Protein AF-A0A447UK44-F1 (afdb_monomer)

Nearest PDB structures (foldseek):
  1lqa-assembly1_A  TM=9.927E-01  e=1.962E-21  Escherichia coli
  8jwl-assembly1_C  TM=8.353E-01  e=5.280E-07  Streptomyces xinghaiensis
  8jwl-assembly1_H  TM=8.351E-01  e=6.856E-07  Streptomyces xinghaiensis
  8xr2-assembly1_B  TM=8.077E-01  e=1.083E-06  Streptomyces xinghaiensis
  8jwl-assembly1_F  TM=7.955E-01  e=1.948E-06  Streptomyces xinghaiensis

InterPro domains:
  IPR023210 NADP-dependent oxidoreductase domain [PF00248] (12-139)
  IPR036812 NAD(P)-dependent oxidoreductase domain superfamily [G3DSA:3.20.20.100] (9-140)
  IPR036812 NAD(P)-dependent oxidoreductase domain superfamily [SSF51430] (12-139)
  IPR050523 Aldo/Keto Reductase Detoxification and Biosynthesis [PTHR43364] (12-137)

pLDDT: mean 86.86, std 18.74, range [29.67, 98.81]

Structure (mmCIF, N/CA/C/O backbone):
data_AF-A0A447UK44-F1
#
_entry.id   AF-A0A447UK44-F1
#
loop_
_atom_site.group_PDB
_atom_site.id
_atom_site.type_symbol
_atom_site.label_atom_id
_atom_site.label_alt_id
_atom_site.label_comp_id
_atom_site.label_asym_id
_atom_site.label_entity_id
_atom_site.label_seq_id
_atom_site.pdbx_PDB_ins_code
_atom_site.Cartn_x
_atom_site.Cartn_y
_atom_site.Cartn_z
_atom_site.occupancy
_atom_site.B_iso_or_equiv
_atom_site.auth_seq_id
_atom_site.auth_comp_id
_atom_site.auth_asym_id
_atom_site.auth_atom_id
_atom_site.pdbx_PDB_model_num
ATOM 1 N N . MET A 1 1 ? -17.922 10.906 30.770 1.00 36.62 1 MET A N 1
ATOM 2 C CA . MET A 1 1 ? -17.335 11.979 29.939 1.00 36.62 1 MET A CA 1
ATOM 3 C C . MET A 1 1 ? -17.480 11.559 28.488 1.00 36.62 1 MET A C 1
ATOM 5 O O . MET A 1 1 ? -16.768 10.669 28.046 1.00 36.62 1 MET A O 1
ATOM 9 N N . HIS A 1 2 ? -18.486 12.091 27.798 1.00 43.34 2 HIS A N 1
ATOM 10 C CA . HIS A 1 2 ? -18.729 11.788 26.390 1.00 43.34 2 HIS A CA 1
ATOM 11 C C . HIS A 1 2 ? -17.751 12.616 25.558 1.00 43.34 2 HIS A C 1
ATOM 13 O O . HIS A 1 2 ? -17.844 13.840 25.543 1.00 43.34 2 HIS A O 1
ATOM 19 N N . SER A 1 3 ? -16.786 11.954 24.919 1.00 43.97 3 SER A N 1
ATOM 20 C CA . SER A 1 3 ? -15.963 12.583 23.889 1.00 43.97 3 SER A CA 1
ATOM 21 C C . SER A 1 3 ? -16.861 12.845 22.685 1.00 43.97 3 SER A C 1
ATOM 23 O O . SER A 1 3 ? -17.215 11.936 21.932 1.00 43.97 3 SER A O 1
ATOM 25 N N . SER A 1 4 ? -17.316 14.088 22.572 1.00 46.84 4 SER A N 1
ATOM 26 C CA . SER A 1 4 ? -18.057 14.599 21.431 1.00 46.84 4 SER A CA 1
ATOM 27 C C . SER A 1 4 ? -17.124 14.599 20.226 1.00 46.84 4 SER A C 1
ATOM 29 O O . SER A 1 4 ? -16.373 15.549 20.013 1.00 46.84 4 SER A O 1
ATOM 31 N N . ILE A 1 5 ? -17.162 13.530 19.432 1.00 54.09 5 ILE A N 1
ATOM 32 C CA . ILE A 1 5 ? -16.662 13.573 18.059 1.00 54.09 5 ILE A CA 1
ATOM 33 C C . ILE A 1 5 ? -17.337 14.767 17.376 1.00 54.09 5 ILE A C 1
ATOM 35 O O . ILE A 1 5 ? -18.566 14.839 17.282 1.00 54.09 5 ILE A O 1
ATOM 39 N N . THR A 1 6 ? -16.527 15.740 16.970 1.00 49.66 6 THR A N 1
ATOM 40 C CA . THR A 1 6 ? -16.973 16.980 16.345 1.00 49.66 6 THR A CA 1
ATOM 41 C C . THR A 1 6 ? -17.734 16.688 15.038 1.00 49.66 6 THR A C 1
ATOM 43 O O . THR A 1 6 ? -17.409 15.726 14.337 1.00 49.66 6 THR A O 1
ATOM 46 N N . PRO A 1 7 ? -18.743 17.505 14.670 1.00 50.16 7 PRO A N 1
ATOM 47 C CA . PRO A 1 7 ? -19.724 17.188 13.618 1.00 50.16 7 PRO A CA 1
ATOM 48 C C . PRO A 1 7 ? -19.177 16.903 12.205 1.00 50.16 7 PRO A C 1
ATOM 50 O O . PRO A 1 7 ? -19.899 16.339 11.387 1.00 50.16 7 PRO A O 1
ATOM 53 N N . TRP A 1 8 ? -17.917 17.235 11.912 1.00 46.22 8 TRP A N 1
ATOM 54 C CA . TRP A 1 8 ? -17.287 17.064 10.594 1.00 46.22 8 TRP A CA 1
ATOM 55 C C . TRP A 1 8 ? -17.023 15.601 10.197 1.00 46.22 8 TRP A C 1
ATOM 57 O O . TRP A 1 8 ? -17.005 15.284 9.010 1.00 46.22 8 TRP A O 1
ATOM 67 N N . ILE A 1 9 ? -16.884 14.684 11.165 1.00 51.41 9 ILE A N 1
ATOM 68 C CA . ILE A 1 9 ? -16.592 13.258 10.894 1.00 51.41 9 ILE A CA 1
ATOM 69 C C . ILE A 1 9 ? -17.809 12.517 10.304 1.00 51.41 9 ILE A C 1
ATOM 71 O O . ILE A 1 9 ? -17.684 11.413 9.785 1.00 51.41 9 ILE A O 1
ATOM 75 N N . ARG A 1 10 ? -19.006 13.119 10.301 1.00 52.53 10 ARG A N 1
ATOM 76 C CA . ARG A 1 10 ? -20.211 12.437 9.799 1.00 52.53 10 ARG A CA 1
ATOM 77 C C . ARG A 1 10 ? -20.288 12.304 8.271 1.00 52.53 10 ARG A C 1
ATOM 79 O O . ARG A 1 10 ? -21.143 11.557 7.810 1.00 52.53 10 ARG A O 1
ATOM 86 N N . ALA A 1 11 ? -19.423 12.976 7.502 1.00 64.56 11 ALA A N 1
ATOM 87 C CA . ALA A 1 11 ? -19.444 12.932 6.031 1.00 64.56 11 ALA A CA 1
ATOM 88 C C . ALA A 1 11 ? -18.226 12.245 5.381 1.00 64.56 11 ALA A C 1
ATOM 90 O O . ALA A 1 11 ? -18.292 11.896 4.206 1.00 64.56 11 ALA A O 1
ATOM 91 N N . PHE A 1 12 ? -17.134 12.021 6.121 1.00 79.19 12 PHE A N 1
ATOM 92 C CA . PHE A 1 12 ? -15.915 11.398 5.596 1.00 79.19 12 PHE A CA 1
ATOM 93 C C . PHE A 1 12 ? -15.551 10.174 6.432 1.00 79.19 12 PHE A C 1
ATOM 95 O O . PHE A 1 12 ? -15.163 10.300 7.591 1.00 79.19 12 PHE A O 1
ATOM 102 N N . ASN A 1 13 ? -15.678 8.989 5.839 1.00 91.69 13 ASN A N 1
ATOM 103 C CA . ASN A 1 13 ? -15.310 7.720 6.465 1.00 91.69 13 ASN A CA 1
ATOM 104 C C . ASN A 1 13 ? -14.118 7.028 5.784 1.00 91.69 13 ASN A C 1
ATOM 106 O O . ASN A 1 13 ? -13.657 6.016 6.300 1.00 91.69 13 ASN A O 1
ATOM 110 N N . LEU A 1 14 ? -13.613 7.554 4.664 1.00 95.06 14 LEU A N 1
ATOM 111 C CA . LEU A 1 14 ? -12.448 7.025 3.956 1.00 95.06 14 LEU A CA 1
ATOM 112 C C . LEU A 1 14 ? -11.155 7.645 4.495 1.00 95.06 14 LEU A C 1
ATOM 114 O O . LEU A 1 14 ? -10.987 8.864 4.461 1.00 95.06 14 LEU A O 1
ATOM 118 N N . ILE A 1 15 ? -10.224 6.797 4.931 1.00 96.38 15 ILE A N 1
ATOM 119 C CA . ILE A 1 15 ? -8.850 7.173 5.275 1.00 96.38 15 ILE A CA 1
ATOM 120 C C . ILE A 1 15 ? -7.914 6.440 4.315 1.00 96.38 15 ILE A C 1
ATOM 122 O O . ILE A 1 15 ? -7.905 5.211 4.267 1.00 96.38 15 ILE A O 1
ATOM 126 N N . ASP A 1 16 ? -7.126 7.205 3.564 1.00 98.25 16 ASP A N 1
ATOM 127 C CA . ASP A 1 16 ? -6.159 6.696 2.594 1.00 98.25 16 ASP A CA 1
ATOM 128 C C . ASP A 1 16 ? -4.727 6.827 3.132 1.00 98.25 16 ASP A C 1
ATOM 130 O O . ASP A 1 16 ? -4.273 7.909 3.509 1.00 98.25 16 ASP A O 1
ATOM 134 N N . VAL A 1 17 ? -4.012 5.706 3.169 1.00 98.62 17 VAL A N 1
ATOM 135 C CA . VAL A 1 17 ? -2.603 5.599 3.571 1.00 98.62 17 VAL A CA 1
ATOM 136 C C . VAL A 1 17 ? -1.838 4.753 2.549 1.00 98.62 17 VAL A C 1
ATOM 138 O O . VAL A 1 17 ? -2.393 4.326 1.538 1.00 98.62 17 VAL A O 1
ATOM 141 N N . ALA A 1 18 ? -0.542 4.542 2.758 1.00 98.56 18 ALA A N 1
ATOM 142 C CA . ALA A 1 18 ? 0.272 3.609 1.984 1.00 98.56 18 ALA A CA 1
ATOM 143 C C . ALA A 1 18 ? 1.464 3.164 2.832 1.00 98.56 18 ALA A C 1
ATOM 145 O O . ALA A 1 18 ? 1.947 3.945 3.656 1.00 98.56 18 ALA A O 1
ATOM 146 N N . GLU A 1 19 ? 2.002 1.971 2.573 1.00 98.31 19 GLU A N 1
ATOM 147 C CA . GLU A 1 19 ? 3.183 1.486 3.297 1.00 98.3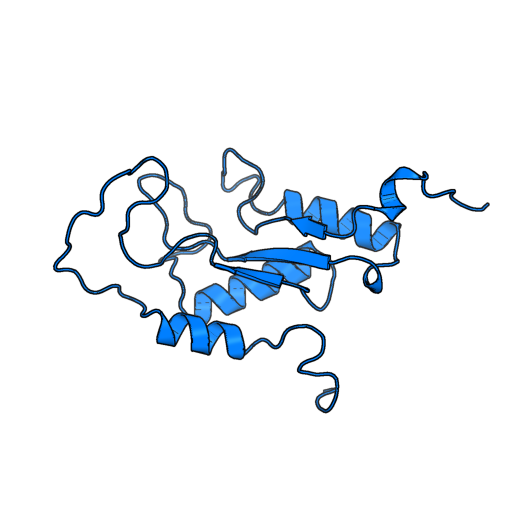1 19 GLU A CA 1
ATOM 148 C C . GLU A 1 19 ? 4.389 2.431 3.158 1.00 98.31 19 GLU A C 1
ATOM 150 O O . GLU A 1 19 ? 5.188 2.560 4.079 1.00 98.31 19 GLU A O 1
ATOM 155 N N . MET A 1 20 ? 4.512 3.136 2.027 1.00 97.38 20 MET A N 1
ATOM 156 C CA . MET A 1 20 ? 5.653 4.015 1.760 1.00 97.38 20 MET A CA 1
ATOM 157 C C . MET A 1 20 ? 5.564 5.379 2.455 1.00 97.38 20 MET A C 1
ATOM 159 O O . MET A 1 20 ? 6.551 6.108 2.480 1.00 97.38 20 MET A O 1
ATOM 163 N N . TYR A 1 21 ? 4.386 5.766 2.952 1.00 98.00 21 TYR A N 1
ATOM 164 C CA . TYR A 1 21 ? 4.175 7.102 3.508 1.00 98.00 21 TYR A CA 1
ATOM 165 C C . TYR A 1 21 ? 4.895 7.268 4.857 1.00 98.00 21 TYR A C 1
ATOM 167 O O . TYR A 1 21 ? 4.969 6.307 5.633 1.00 98.00 21 TYR A O 1
ATOM 175 N N . PRO A 1 22 ? 5.413 8.477 5.164 1.00 97.50 22 PRO A N 1
ATOM 176 C CA . PRO A 1 22 ? 5.135 9.776 4.538 1.00 97.50 22 PRO A CA 1
ATOM 177 C C . PRO A 1 22 ? 6.041 10.119 3.341 1.00 97.50 22 PRO A C 1
ATOM 179 O O . PRO A 1 22 ? 6.975 9.394 3.014 1.00 97.50 22 PRO A O 1
ATOM 182 N N . VAL A 1 23 ? 5.757 11.256 2.695 1.00 93.94 23 VAL A N 1
ATOM 183 C CA . VAL A 1 23 ? 6.554 11.810 1.588 1.00 93.94 23 VAL A CA 1
ATOM 184 C C . VAL A 1 23 ? 7.314 13.080 2.019 1.00 93.94 23 VAL A C 1
ATOM 186 O O . VAL A 1 23 ? 6.775 13.850 2.817 1.00 93.94 23 VAL A O 1
ATOM 189 N N . PRO A 1 24 ? 8.529 13.348 1.496 1.00 93.12 24 PRO A N 1
ATOM 190 C CA . PRO A 1 24 ? 9.323 12.491 0.607 1.00 93.12 24 PRO A CA 1
ATOM 191 C C . PRO A 1 24 ? 9.740 11.168 1.280 1.00 93.12 24 PRO A C 1
ATOM 193 O O . PRO A 1 24 ? 10.126 11.195 2.455 1.00 93.12 24 PRO A O 1
ATOM 196 N N . PRO A 1 25 ? 9.646 10.027 0.570 1.00 92.31 25 PRO A N 1
ATOM 197 C CA . PRO A 1 25 ? 9.899 8.716 1.156 1.00 92.31 25 PRO A CA 1
ATOM 198 C C . PRO A 1 25 ? 11.387 8.538 1.468 1.00 92.31 25 PRO A C 1
ATOM 200 O O . PRO A 1 25 ? 12.249 8.885 0.662 1.00 92.31 25 PRO A O 1
ATOM 203 N N . ARG A 1 26 ? 11.684 7.981 2.643 1.00 93.69 26 ARG A N 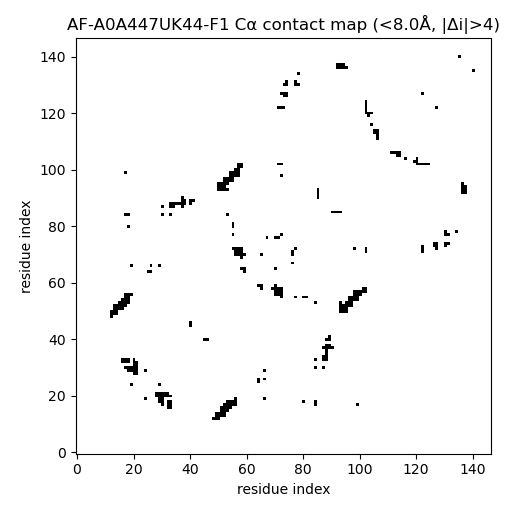1
ATOM 204 C CA . ARG A 1 26 ? 13.032 7.570 3.060 1.00 93.69 26 ARG A CA 1
ATOM 205 C C . ARG A 1 26 ? 12.953 6.426 4.077 1.00 93.69 26 ARG A C 1
ATOM 207 O O . ARG A 1 26 ? 11.941 6.353 4.787 1.00 93.69 26 ARG A O 1
ATOM 214 N N . PRO A 1 27 ? 13.979 5.559 4.172 1.00 94.62 27 PRO A N 1
ATOM 215 C CA . PRO A 1 27 ? 13.951 4.388 5.051 1.00 94.62 27 PRO A CA 1
ATOM 216 C C . PRO A 1 27 ? 13.624 4.714 6.513 1.00 94.62 27 PRO A C 1
ATOM 218 O O . PRO A 1 27 ? 12.878 3.984 7.153 1.00 94.62 27 PRO A O 1
ATOM 221 N N . GLU A 1 28 ? 14.106 5.845 7.030 1.00 96.62 28 GLU A N 1
ATOM 222 C CA . GLU A 1 28 ? 13.966 6.224 8.443 1.00 96.62 28 GLU A CA 1
ATOM 223 C C . GLU A 1 28 ? 12.526 6.573 8.833 1.00 96.62 28 GLU A C 1
ATOM 225 O O . GLU A 1 28 ? 12.180 6.542 10.013 1.00 96.62 28 GLU A O 1
ATOM 230 N N . THR A 1 29 ? 11.691 6.953 7.862 1.00 97.12 29 THR A N 1
ATOM 231 C CA . THR A 1 29 ? 10.306 7.376 8.116 1.00 97.12 29 THR A CA 1
ATOM 232 C C . THR A 1 29 ? 9.259 6.473 7.483 1.00 97.12 29 THR A C 1
ATOM 234 O O . THR A 1 29 ? 8.070 6.697 7.706 1.00 97.12 29 THR A O 1
ATOM 237 N N . GLN A 1 30 ? 9.665 5.476 6.698 1.00 97.69 30 GLN A N 1
ATOM 238 C CA . GLN A 1 30 ? 8.752 4.565 6.015 1.00 97.69 30 GLN A CA 1
ATOM 239 C C . GLN A 1 30 ? 7.750 3.939 7.000 1.00 97.69 30 GLN A C 1
ATOM 241 O O . GLN A 1 30 ? 8.107 3.463 8.076 1.00 97.69 30 GLN A O 1
ATOM 246 N N . GLY A 1 31 ? 6.464 3.981 6.645 1.00 98.38 31 GLY A N 1
ATOM 247 C CA . GLY A 1 31 ? 5.381 3.404 7.438 1.00 98.38 31 GLY A CA 1
ATOM 248 C C . GLY A 1 31 ? 4.919 4.252 8.628 1.00 98.38 31 GLY A C 1
ATOM 249 O O . GLY A 1 31 ? 3.939 3.882 9.277 1.00 98.38 31 GLY A O 1
ATOM 250 N N . LEU A 1 32 ? 5.545 5.400 8.930 1.00 98.69 32 LEU A N 1
ATOM 251 C CA . LEU A 1 32 ? 5.113 6.238 10.060 1.00 98.69 32 LEU A CA 1
ATOM 252 C C . LEU A 1 32 ? 3.672 6.730 9.910 1.00 98.69 32 LEU A C 1
ATOM 254 O O . LEU A 1 32 ? 2.965 6.829 10.910 1.00 98.69 32 LEU A O 1
ATOM 258 N N . THR A 1 33 ? 3.203 6.978 8.684 1.00 98.81 33 THR A N 1
ATOM 259 C CA . THR A 1 33 ? 1.804 7.359 8.452 1.00 98.81 33 THR A CA 1
ATOM 260 C C . THR A 1 33 ? 0.839 6.266 8.909 1.00 98.81 33 THR A C 1
ATOM 262 O O . THR A 1 33 ? -0.096 6.562 9.650 1.00 98.81 33 THR A O 1
ATOM 265 N N . GLU A 1 34 ? 1.082 5.005 8.543 1.00 98.81 34 GLU A N 1
ATOM 266 C CA . GLU A 1 34 ? 0.260 3.875 8.999 1.00 98.81 34 GLU A CA 1
ATOM 267 C C . GLU A 1 34 ? 0.337 3.693 10.515 1.00 98.81 34 GLU A C 1
ATOM 269 O O . GLU A 1 34 ? -0.691 3.486 11.151 1.00 98.81 34 GLU A O 1
ATOM 274 N N . THR A 1 35 ? 1.522 3.856 11.110 1.00 98.81 35 THR A N 1
ATOM 275 C CA . THR A 1 35 ? 1.704 3.798 12.568 1.00 98.81 35 THR A CA 1
ATOM 276 C C . THR A 1 35 ? 0.904 4.888 13.289 1.00 98.81 35 THR A C 1
ATOM 278 O O . THR A 1 35 ? 0.287 4.635 14.323 1.00 98.81 35 THR A O 1
ATOM 281 N N . TYR A 1 36 ? 0.884 6.118 12.768 1.00 98.75 36 TYR A N 1
ATOM 282 C CA . TYR A 1 36 ? 0.114 7.212 13.367 1.00 98.75 36 TYR A CA 1
ATOM 283 C C . TYR A 1 36 ? -1.392 6.974 13.259 1.00 98.75 36 TYR A C 1
ATOM 285 O O . TYR A 1 36 ? -2.106 7.175 14.244 1.00 98.75 36 TYR A O 1
ATOM 293 N N . VAL A 1 37 ? -1.867 6.489 12.108 1.00 98.31 37 VAL A N 1
ATOM 294 C CA . VAL A 1 37 ? -3.276 6.111 11.934 1.00 98.31 37 VAL A CA 1
ATOM 295 C C . VAL A 1 37 ? -3.646 4.926 12.830 1.00 98.31 37 VAL A C 1
ATOM 297 O O . VAL A 1 37 ? -4.685 4.980 13.483 1.00 98.31 37 VAL A O 1
ATOM 300 N N . GLY A 1 38 ? -2.798 3.902 12.946 1.00 98.25 38 GLY A N 1
ATOM 301 C CA . GLY A 1 38 ? -3.037 2.752 13.823 1.00 98.25 38 GLY A CA 1
ATOM 302 C C . GLY A 1 38 ? -3.161 3.142 15.293 1.00 98.25 38 GLY A C 1
ATOM 303 O O . GLY A 1 38 ? -4.147 2.806 15.948 1.00 98.25 38 GLY A O 1
ATOM 304 N N . ASN A 1 39 ? -2.239 3.978 15.780 1.00 98.44 39 ASN A N 1
ATOM 305 C CA . ASN A 1 39 ? -2.307 4.523 17.137 1.00 98.44 39 ASN A CA 1
ATOM 306 C C . ASN A 1 39 ? -3.594 5.332 17.383 1.00 98.44 39 ASN A C 1
ATOM 308 O O . ASN A 1 39 ? -4.127 5.331 18.494 1.00 98.44 39 ASN A O 1
ATOM 312 N N . TRP A 1 40 ? -4.084 6.053 16.372 1.00 97.38 40 TRP A N 1
ATOM 313 C CA . TRP A 1 40 ? -5.341 6.796 16.449 1.00 97.38 40 TRP A CA 1
ATOM 314 C C . TRP A 1 40 ? -6.556 5.855 16.479 1.00 97.38 40 TRP A C 1
ATOM 316 O O . TRP A 1 40 ? -7.419 6.013 17.346 1.00 97.38 40 TRP A O 1
ATOM 326 N N . LEU A 1 41 ? -6.581 4.825 15.623 1.00 95.50 41 LEU A N 1
ATOM 327 C CA . LEU A 1 41 ? -7.623 3.790 15.603 1.00 95.50 41 LEU A CA 1
ATOM 328 C C . LEU A 1 41 ? -7.728 3.082 16.959 1.00 95.50 41 LEU A C 1
ATOM 330 O O . LEU A 1 41 ? -8.820 2.983 17.521 1.00 95.50 41 LEU A 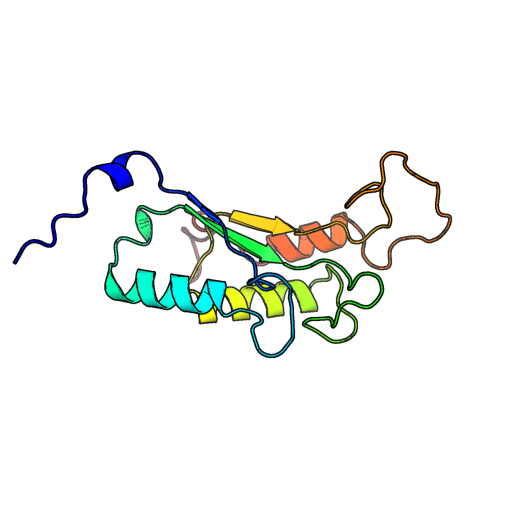O 1
ATOM 334 N N . ALA A 1 42 ? -6.593 2.662 17.524 1.00 95.50 42 ALA A N 1
ATOM 335 C CA . ALA A 1 42 ? -6.536 1.989 18.819 1.00 95.50 42 ALA A CA 1
ATOM 336 C C . ALA A 1 42 ? -7.058 2.870 19.970 1.00 95.50 42 ALA A C 1
ATOM 338 O O . ALA A 1 42 ? -7.671 2.368 20.910 1.00 95.50 42 ALA A O 1
ATOM 339 N N . LYS A 1 43 ? -6.847 4.191 19.895 1.00 96.12 43 LYS A N 1
ATOM 340 C CA . LYS A 1 43 ? -7.295 5.147 20.920 1.00 96.12 43 LYS A CA 1
ATOM 341 C C . LYS A 1 43 ? -8.760 5.556 20.793 1.00 96.12 43 LYS A C 1
ATOM 343 O O . LYS A 1 43 ? -9.327 6.009 21.784 1.00 96.12 43 LYS A O 1
ATOM 348 N N . HIS A 1 44 ? -9.348 5.527 19.598 1.00 91.00 44 HIS A N 1
ATOM 349 C CA . HIS A 1 44 ? -10.683 6.099 19.353 1.00 91.00 44 HIS A CA 1
ATOM 350 C C . HIS A 1 44 ? -11.754 5.053 19.023 1.00 91.00 44 HIS A C 1
ATOM 352 O O . HIS A 1 44 ? -12.946 5.348 19.132 1.00 91.00 44 HIS A O 1
ATOM 358 N N . GLY A 1 45 ? -11.355 3.824 18.686 1.00 87.00 45 GLY A N 1
ATOM 359 C CA . GLY A 1 45 ? -12.276 2.748 18.337 1.00 87.00 45 GLY A CA 1
ATOM 360 C C . GLY A 1 45 ? -13.094 3.069 17.083 1.00 87.00 45 GLY A C 1
ATOM 361 O O . GLY A 1 45 ? -12.678 3.849 16.231 1.00 87.00 45 GLY A O 1
ATOM 362 N N . SER A 1 46 ? -14.276 2.457 16.958 1.00 86.94 46 SER A N 1
ATOM 363 C CA . SER A 1 46 ? -15.158 2.601 15.786 1.00 86.94 46 SER A CA 1
ATOM 364 C C . SER A 1 46 ? -14.488 2.264 14.440 1.00 86.94 46 SER A C 1
ATOM 366 O O . SER A 1 46 ? -14.886 2.799 13.402 1.00 86.94 46 SER A O 1
ATOM 368 N N . ARG A 1 47 ? -13.479 1.375 14.440 1.00 92.50 47 ARG A N 1
ATOM 369 C CA . ARG A 1 47 ? -12.774 0.898 13.235 1.00 92.50 47 ARG A CA 1
ATOM 370 C C . ARG A 1 47 ? -13.754 0.417 12.165 1.00 92.50 47 ARG A C 1
ATOM 372 O O . ARG A 1 47 ? -13.522 0.630 10.981 1.00 92.50 47 ARG A O 1
ATOM 379 N N . GLU A 1 48 ? -14.862 -0.187 12.583 1.00 92.25 48 GLU A N 1
ATOM 380 C CA . GLU A 1 48 ? -15.920 -0.716 11.730 1.00 92.25 48 GLU A CA 1
ATOM 381 C C . GLU A 1 48 ? -16.725 0.346 10.970 1.00 92.25 48 GLU A C 1
ATOM 383 O O . GLU A 1 48 ? -17.380 -0.011 9.992 1.00 92.25 48 GLU A O 1
ATOM 388 N N . LYS A 1 49 ? -16.684 1.614 11.406 1.00 91.44 49 LYS A N 1
ATOM 389 C CA . LYS A 1 49 ? -17.369 2.752 10.763 1.00 91.44 49 LYS A CA 1
ATOM 390 C C . LYS A 1 49 ? -16.505 3.450 9.713 1.00 91.44 49 LYS A C 1
ATOM 392 O O . LYS A 1 49 ? -16.980 4.375 9.059 1.00 91.44 49 LYS A O 1
ATOM 397 N N . LEU A 1 50 ? -15.246 3.037 9.589 1.00 93.06 50 LEU A N 1
ATOM 398 C CA . LEU A 1 50 ? -14.255 3.625 8.701 1.00 93.06 50 LEU A CA 1
ATOM 399 C C . LEU A 1 50 ? -13.941 2.667 7.556 1.00 93.06 50 LEU A C 1
ATOM 401 O O . LEU A 1 50 ? -13.916 1.452 7.738 1.00 93.06 50 LEU A O 1
ATOM 405 N N . VAL A 1 51 ? -13.650 3.245 6.398 1.00 94.88 51 VAL A N 1
ATOM 406 C CA . VAL A 1 51 ? -13.060 2.581 5.241 1.00 94.88 51 VAL A CA 1
ATOM 407 C C . VAL A 1 51 ? -11.573 2.917 5.259 1.00 94.88 51 VAL A C 1
ATOM 409 O O . VAL A 1 51 ? -11.190 4.059 5.007 1.00 94.88 51 VAL A O 1
ATOM 412 N N . ILE A 1 52 ? -10.730 1.942 5.591 1.00 96.50 52 ILE A N 1
ATOM 413 C CA . ILE A 1 52 ? -9.275 2.113 5.593 1.00 96.50 52 ILE A CA 1
ATOM 414 C C . ILE A 1 52 ? -8.713 1.543 4.296 1.00 96.50 52 ILE A C 1
ATOM 416 O O . ILE A 1 52 ? -8.826 0.341 4.031 1.00 96.50 52 ILE A O 1
ATOM 420 N N . ALA A 1 53 ? -8.098 2.418 3.505 1.00 97.88 53 ALA A N 1
ATOM 421 C CA . ALA A 1 53 ? -7.416 2.071 2.273 1.00 97.88 53 ALA A CA 1
ATOM 422 C C . ALA A 1 53 ? -5.898 2.167 2.463 1.00 97.88 53 ALA A C 1
ATOM 424 O O . ALA A 1 53 ? -5.394 3.212 2.869 1.00 97.88 53 ALA A O 1
ATOM 425 N N . SER A 1 54 ? -5.164 1.101 2.139 1.00 98.44 54 SER A N 1
ATOM 426 C CA . SER A 1 54 ? -3.699 1.148 2.029 1.00 98.44 54 SER A CA 1
ATOM 427 C C . SER A 1 54 ? -3.235 0.630 0.669 1.00 98.44 54 SER A C 1
ATOM 429 O O . SER A 1 54 ? -4.044 0.218 -0.169 1.00 98.44 54 SER A O 1
ATOM 431 N N . LYS A 1 55 ? -1.930 0.704 0.415 1.00 98.56 55 LYS A N 1
ATOM 432 C CA . LYS A 1 55 ? -1.333 0.401 -0.883 1.00 98.56 55 LYS A CA 1
ATOM 433 C C . LYS A 1 55 ? -0.046 -0.389 -0.724 1.00 98.56 55 LYS A C 1
ATOM 435 O O . LYS A 1 55 ? 0.771 -0.044 0.129 1.00 98.56 55 LYS A O 1
ATOM 440 N N . VAL A 1 56 ? 0.145 -1.376 -1.597 1.00 98.19 56 VAL A N 1
ATOM 441 C CA . VAL A 1 56 ? 1.440 -2.019 -1.842 1.00 98.19 56 VAL A CA 1
ATOM 442 C C . VAL A 1 56 ? 2.194 -1.255 -2.924 1.00 98.19 56 VAL A C 1
ATOM 444 O O . VAL A 1 56 ? 1.653 -0.941 -3.986 1.00 98.19 56 VAL A O 1
ATOM 447 N N . SER A 1 57 ? 3.453 -0.951 -2.657 1.00 97.50 57 SER A N 1
ATOM 448 C CA . SER A 1 57 ? 4.357 -0.267 -3.572 1.00 97.50 57 SER A CA 1
ATOM 449 C C . SER A 1 57 ? 4.742 -1.196 -4.721 1.00 97.50 57 SER A C 1
ATOM 451 O O . SER A 1 57 ? 5.125 -2.345 -4.496 1.00 97.50 57 SER A O 1
ATOM 453 N N . GLY A 1 58 ? 4.670 -0.693 -5.955 1.00 96.31 58 GLY A N 1
ATOM 454 C CA . GLY A 1 58 ? 5.226 -1.391 -7.118 1.00 96.31 58 GLY A CA 1
ATOM 455 C C . GLY A 1 58 ? 6.762 -1.386 -7.106 1.00 96.31 58 GLY A C 1
ATOM 456 O O . GLY A 1 58 ? 7.365 -0.955 -6.123 1.00 96.31 58 GLY A O 1
ATOM 457 N N . PRO A 1 59 ? 7.433 -1.816 -8.186 1.00 95.19 59 PRO A N 1
ATOM 458 C CA . PRO A 1 59 ? 8.895 -1.833 -8.247 1.00 95.19 59 PRO A CA 1
ATOM 459 C C . PRO A 1 59 ? 9.524 -0.477 -7.932 1.00 95.19 59 PRO A C 1
ATOM 461 O O . PRO A 1 59 ? 8.961 0.557 -8.307 1.00 95.19 59 PRO A O 1
ATOM 464 N N . SER A 1 60 ? 10.689 -0.484 -7.276 1.00 90.50 60 SER A N 1
ATOM 465 C CA . SER A 1 60 ? 11.465 0.735 -7.022 1.00 90.50 60 SER A CA 1
ATOM 466 C C . SER A 1 60 ? 11.726 1.486 -8.323 1.00 90.50 60 SER A C 1
ATOM 468 O O . SER A 1 60 ? 12.023 0.888 -9.360 1.00 90.50 60 SER A O 1
ATOM 470 N N . ARG A 1 61 ? 11.596 2.811 -8.276 1.00 78.75 61 ARG A N 1
ATOM 471 C CA . ARG A 1 61 ? 11.704 3.671 -9.452 1.00 78.75 61 ARG A CA 1
ATOM 472 C C . ARG A 1 61 ? 12.960 4.519 -9.344 1.00 78.75 61 ARG A C 1
ATOM 474 O O . ARG A 1 61 ? 13.199 5.139 -8.317 1.00 78.75 61 ARG A O 1
ATOM 481 N N . ASN A 1 62 ? 13.720 4.603 -10.433 1.00 75.88 62 ASN A N 1
ATOM 482 C CA . ASN A 1 62 ? 14.926 5.428 -10.526 1.00 75.88 62 ASN A CA 1
ATOM 483 C C . ASN A 1 62 ? 15.889 5.189 -9.341 1.00 75.88 62 ASN A C 1
ATOM 485 O O . ASN A 1 62 ? 16.410 4.088 -9.198 1.00 75.88 62 ASN A O 1
ATOM 489 N N . ASN A 1 63 ? 16.094 6.214 -8.507 1.00 70.94 63 ASN A N 1
ATOM 490 C CA . ASN A 1 63 ? 17.022 6.221 -7.377 1.00 70.94 63 ASN A CA 1
ATOM 491 C C . ASN A 1 63 ? 16.305 6.053 -6.023 1.00 70.94 63 ASN A C 1
ATOM 493 O O . ASN A 1 63 ? 16.914 6.303 -4.985 1.00 70.94 63 ASN A O 1
ATOM 497 N N . ASP A 1 64 ? 15.020 5.689 -6.018 1.00 77.69 64 ASP A N 1
ATOM 498 C CA . ASP A 1 64 ? 14.264 5.505 -4.781 1.00 77.69 64 ASP A CA 1
ATOM 499 C C . ASP A 1 64 ? 14.790 4.282 -4.019 1.00 77.69 64 ASP A C 1
ATOM 501 O O . ASP A 1 64 ? 14.872 3.174 -4.563 1.00 77.69 64 ASP A O 1
ATOM 505 N N . SER A 1 65 ? 15.087 4.460 -2.730 1.00 83.56 65 SER A N 1
ATOM 506 C CA . SER A 1 65 ? 15.333 3.337 -1.826 1.00 83.56 65 SER A CA 1
ATOM 507 C C . SER A 1 65 ? 14.063 2.487 -1.738 1.00 83.56 65 SER A C 1
ATOM 509 O O . SER A 1 65 ? 13.025 2.960 -1.275 1.00 83.56 65 SER A O 1
ATOM 511 N N . GLY A 1 66 ? 14.126 1.237 -2.207 1.00 89.50 66 GLY A N 1
ATOM 512 C CA . GLY A 1 66 ? 13.021 0.286 -2.054 1.00 89.50 66 GLY A CA 1
ATOM 513 C C . GLY A 1 66 ? 12.714 -0.007 -0.585 1.00 89.50 66 GLY A C 1
ATOM 514 O O . GLY A 1 66 ? 13.579 0.147 0.275 1.00 89.50 66 GLY A O 1
ATOM 515 N N . ILE A 1 67 ? 11.489 -0.459 -0.302 1.00 96.12 67 ILE A N 1
ATOM 516 C CA . ILE A 1 67 ? 11.093 -0.927 1.039 1.00 96.12 67 ILE A CA 1
ATOM 517 C C . ILE A 1 67 ? 11.616 -2.348 1.256 1.00 96.12 67 ILE A C 1
ATOM 519 O O . ILE A 1 67 ? 12.071 -2.698 2.342 1.00 96.12 67 ILE A O 1
ATOM 523 N N . ARG A 1 68 ? 11.579 -3.159 0.195 1.00 95.81 68 ARG A N 1
ATOM 524 C CA . A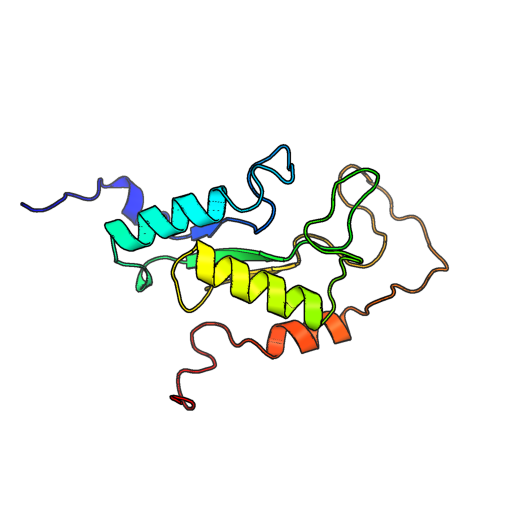RG A 1 68 ? 12.043 -4.549 0.178 1.00 95.81 68 ARG A CA 1
ATOM 525 C C . ARG A 1 68 ? 13.120 -4.764 -0.888 1.00 95.81 68 ARG A C 1
ATOM 527 O O . ARG A 1 68 ? 13.114 -4.082 -1.918 1.00 95.81 68 ARG A O 1
ATOM 534 N N . PRO A 1 69 ? 14.032 -5.733 -0.693 1.00 93.25 69 PRO A N 1
ATOM 535 C CA . PRO A 1 69 ? 14.972 -6.135 -1.734 1.00 93.25 69 PRO A CA 1
ATOM 536 C C . PRO A 1 69 ? 14.224 -6.754 -2.923 1.00 93.25 69 PRO A C 1
ATOM 538 O O . PRO A 1 69 ? 13.340 -7.587 -2.730 1.00 93.25 69 PRO A O 1
ATOM 541 N N . ASN A 1 70 ? 14.608 -6.381 -4.149 1.00 92.12 70 ASN A N 1
ATOM 542 C CA . ASN A 1 70 ? 13.969 -6.840 -5.393 1.00 92.12 70 ASN A CA 1
ATOM 543 C C . ASN A 1 70 ? 12.439 -6.646 -5.389 1.00 92.12 70 ASN A C 1
ATOM 545 O O . ASN A 1 70 ? 11.688 -7.544 -5.767 1.00 92.12 70 ASN A O 1
ATOM 549 N N . GLN A 1 71 ? 11.983 -5.482 -4.917 1.00 94.75 71 GLN A N 1
ATOM 550 C CA . GLN A 1 71 ? 10.566 -5.154 -4.792 1.00 94.75 71 GLN A CA 1
ATOM 551 C C . GLN A 1 71 ? 9.820 -5.330 -6.124 1.00 94.75 71 GLN A C 1
ATOM 553 O O . GLN A 1 71 ? 10.170 -4.724 -7.138 1.00 94.75 71 GLN A O 1
ATOM 558 N N . ALA A 1 72 ? 8.766 -6.141 -6.097 1.00 96.94 72 ALA A N 1
ATOM 559 C CA . ALA A 1 72 ? 7.876 -6.423 -7.217 1.00 96.94 72 ALA A CA 1
ATOM 560 C C . ALA A 1 72 ? 6.450 -6.667 -6.701 1.00 96.94 72 ALA A C 1
ATOM 562 O O . ALA A 1 72 ? 6.244 -6.865 -5.507 1.00 96.94 72 ALA A O 1
ATOM 563 N N . LEU A 1 73 ? 5.460 -6.689 -7.590 1.00 97.75 73 LEU A N 1
ATOM 564 C CA . LEU A 1 73 ? 4.066 -7.021 -7.271 1.00 97.75 73 LEU A CA 1
ATOM 565 C C . LEU A 1 73 ? 3.803 -8.536 -7.302 1.00 97.75 73 LEU A C 1
ATOM 567 O O . LEU A 1 73 ? 2.772 -8.985 -7.806 1.00 97.75 73 LEU A O 1
ATOM 571 N N . ASP A 1 74 ? 4.755 -9.317 -6.790 1.00 97.44 74 ASP A N 1
ATOM 572 C CA . ASP A 1 74 ? 4.625 -10.763 -6.622 1.00 97.44 74 ASP A CA 1
ATOM 573 C C . ASP A 1 74 ? 3.951 -11.126 -5.289 1.00 97.44 74 ASP A C 1
ATOM 575 O O . ASP A 1 74 ? 3.779 -10.305 -4.382 1.00 97.44 74 ASP A O 1
ATOM 579 N N . ARG A 1 75 ? 3.604 -12.407 -5.147 1.00 97.06 75 ARG A N 1
ATOM 580 C CA . ARG A 1 75 ? 2.971 -12.953 -3.941 1.00 97.06 75 ARG A CA 1
ATOM 581 C C . ARG A 1 75 ? 3.762 -12.681 -2.662 1.00 97.06 75 ARG A C 1
ATOM 583 O O . ARG A 1 75 ? 3.168 -12.389 -1.626 1.00 97.06 75 ARG A O 1
ATOM 590 N N . LYS A 1 76 ? 5.091 -12.806 -2.706 1.00 97.00 76 LYS A N 1
ATOM 591 C CA . LYS A 1 76 ? 5.945 -12.667 -1.519 1.00 97.00 76 LYS A CA 1
ATOM 592 C C . LYS A 1 76 ? 5.891 -11.232 -0.999 1.00 97.00 76 LYS A C 1
ATOM 594 O O . LYS A 1 76 ? 5.605 -11.028 0.178 1.00 97.00 76 LYS A O 1
ATOM 599 N N . ASN A 1 77 ? 6.140 -10.271 -1.881 1.00 97.88 77 ASN A N 1
ATOM 600 C CA . ASN A 1 77 ? 6.167 -8.851 -1.566 1.00 97.88 77 ASN A CA 1
ATOM 601 C C . ASN A 1 77 ? 4.791 -8.339 -1.135 1.00 97.88 77 ASN A C 1
ATOM 603 O O . ASN A 1 77 ? 4.713 -7.601 -0.158 1.00 97.88 77 ASN A O 1
ATOM 607 N N . ILE A 1 78 ? 3.715 -8.755 -1.815 1.00 97.81 78 ILE A N 1
ATOM 608 C CA . ILE A 1 78 ? 2.339 -8.371 -1.460 1.00 97.81 78 ILE A CA 1
ATOM 609 C C . ILE A 1 78 ? 1.974 -8.884 -0.066 1.00 97.81 78 ILE A C 1
ATOM 611 O O . ILE A 1 78 ? 1.448 -8.127 0.747 1.00 97.81 78 ILE A O 1
ATOM 615 N N . ARG A 1 79 ? 2.298 -10.145 0.242 1.00 96.81 79 ARG A N 1
ATOM 616 C CA . ARG A 1 79 ? 2.034 -10.734 1.560 1.00 96.81 79 ARG A CA 1
ATOM 617 C C . ARG A 1 79 ? 2.767 -9.999 2.679 1.00 96.81 79 ARG A C 1
ATOM 619 O O . ARG A 1 79 ? 2.175 -9.726 3.718 1.00 96.81 79 ARG A O 1
ATOM 626 N N . GLU A 1 80 ? 4.052 -9.722 2.476 1.00 97.69 80 GLU A N 1
ATOM 627 C CA . GLU A 1 80 ? 4.892 -9.024 3.452 1.00 97.69 80 GLU A CA 1
ATOM 628 C C . GLU A 1 80 ? 4.399 -7.588 3.675 1.00 97.69 80 GLU A C 1
ATOM 630 O O . GLU A 1 80 ? 4.132 -7.203 4.812 1.00 97.69 80 GLU A O 1
ATOM 635 N N . ALA A 1 81 ? 4.152 -6.846 2.589 1.00 98.31 81 ALA A N 1
ATOM 636 C CA . ALA A 1 81 ? 3.613 -5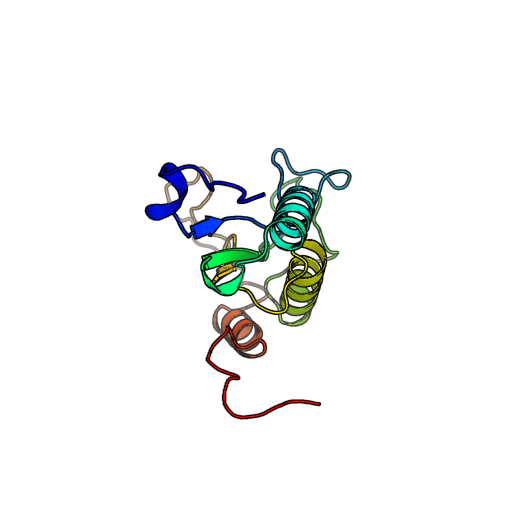.489 2.638 1.00 98.31 81 ALA A CA 1
ATOM 637 C C . ALA A 1 81 ? 2.274 -5.423 3.384 1.00 98.31 81 ALA A C 1
ATOM 639 O O . ALA A 1 81 ? 2.091 -4.574 4.255 1.00 98.31 81 ALA A O 1
ATOM 640 N N . LEU A 1 82 ? 1.345 -6.333 3.074 1.00 98.00 82 LEU A N 1
ATOM 641 C CA . LEU A 1 82 ? 0.033 -6.367 3.712 1.00 98.00 82 LEU A CA 1
ATOM 642 C C . LEU A 1 82 ? 0.144 -6.680 5.206 1.00 98.00 82 LEU A C 1
ATOM 644 O O . LEU A 1 82 ? -0.472 -5.989 6.016 1.00 98.00 82 LEU A O 1
ATOM 648 N N . HIS A 1 83 ? 0.930 -7.696 5.576 1.00 97.69 83 HIS A N 1
ATOM 649 C CA . HIS A 1 83 ? 1.117 -8.071 6.978 1.00 97.69 83 HIS A CA 1
ATOM 650 C C . HIS A 1 83 ? 1.679 -6.897 7.788 1.00 97.69 83 HIS A C 1
ATOM 652 O O . HIS A 1 83 ? 1.169 -6.572 8.863 1.00 97.69 83 HIS A O 1
ATOM 658 N N . ASP A 1 84 ? 2.695 -6.226 7.253 1.00 98.62 84 ASP A N 1
ATOM 659 C CA . ASP A 1 84 ? 3.322 -5.091 7.913 1.00 98.62 84 ASP A CA 1
ATOM 660 C C . ASP A 1 84 ? 2.388 -3.879 8.010 1.00 98.62 84 ASP A C 1
ATOM 662 O O . ASP A 1 84 ? 2.341 -3.220 9.053 1.00 98.62 84 ASP A O 1
ATOM 666 N N . SER A 1 85 ? 1.600 -3.604 6.966 1.00 98.62 85 SER A N 1
ATOM 667 C CA . SER A 1 85 ? 0.569 -2.561 6.988 1.00 98.62 85 SER A CA 1
ATOM 668 C C . SER A 1 85 ? -0.488 -2.827 8.058 1.00 98.62 85 SER A C 1
ATOM 670 O O . SER A 1 85 ? -0.776 -1.939 8.860 1.00 98.62 85 SER A O 1
ATOM 672 N N . LEU A 1 86 ? -1.028 -4.048 8.131 1.00 97.94 86 LEU A N 1
ATOM 673 C CA . LEU A 1 86 ? -2.008 -4.442 9.153 1.00 97.94 86 LEU A CA 1
ATOM 674 C C . LEU A 1 86 ? -1.433 -4.310 10.568 1.00 97.94 86 LEU A C 1
ATOM 676 O O . LEU A 1 86 ? -2.090 -3.772 11.463 1.00 97.94 86 LEU A O 1
ATOM 680 N N . LYS A 1 87 ? -0.172 -4.720 10.757 1.00 98.56 87 LYS A N 1
ATOM 681 C CA . LYS A 1 87 ? 0.546 -4.580 12.028 1.00 98.56 87 LYS A CA 1
ATOM 682 C C . LYS A 1 87 ? 0.687 -3.116 12.447 1.00 98.56 87 LYS A C 1
ATOM 684 O O . LYS A 1 87 ? 0.391 -2.792 13.596 1.00 98.56 87 LYS A O 1
ATOM 689 N N . ARG A 1 88 ? 1.108 -2.228 11.537 1.00 98.81 88 ARG A N 1
ATOM 690 C CA . ARG A 1 88 ? 1.243 -0.784 11.814 1.00 98.81 88 ARG A CA 1
ATOM 691 C C . ARG A 1 88 ? -0.106 -0.113 12.069 1.00 98.81 88 ARG A C 1
ATOM 693 O O . ARG A 1 88 ? -0.207 0.710 12.972 1.00 98.81 88 ARG A O 1
ATOM 700 N N . LEU A 1 89 ? -1.136 -0.494 11.314 1.00 98.38 89 LEU A N 1
ATOM 701 C CA . LEU A 1 89 ? -2.501 0.023 11.451 1.00 98.38 89 LEU A CA 1
ATOM 702 C C . LEU A 1 89 ? -3.266 -0.566 12.642 1.00 98.38 89 LEU A C 1
ATOM 704 O O . LEU A 1 89 ? -4.355 -0.087 12.950 1.00 98.38 89 LEU A O 1
ATOM 708 N N . GLN A 1 90 ? -2.714 -1.583 13.310 1.00 97.88 90 GLN A N 1
ATOM 709 C CA . GLN A 1 90 ? -3.327 -2.257 14.455 1.00 97.88 90 GLN A CA 1
ATOM 710 C C . GLN A 1 90 ? -4.760 -2.745 14.161 1.00 97.88 90 GLN A C 1
ATOM 712 O O . GLN A 1 90 ? -5.666 -2.603 14.981 1.00 97.88 90 GLN A O 1
ATOM 717 N N . THR A 1 91 ? -4.967 -3.315 12.973 1.00 95.75 91 THR A N 1
ATOM 718 C CA . THR A 1 91 ? -6.249 -3.869 12.514 1.00 95.75 91 THR A CA 1
ATOM 719 C C . THR A 1 91 ? -6.004 -5.185 11.781 1.00 95.75 91 THR A C 1
ATOM 721 O O . THR A 1 91 ? -4.926 -5.424 11.248 1.00 95.75 91 THR A O 1
ATOM 724 N N . ASP A 1 92 ? -7.011 -6.044 11.747 1.00 94.81 92 ASP A N 1
ATOM 725 C CA . ASP A 1 92 ? -7.008 -7.361 11.107 1.00 94.81 92 ASP A CA 1
ATOM 726 C C . ASP A 1 92 ? -7.419 -7.342 9.623 1.00 94.81 92 ASP A C 1
ATOM 728 O O . ASP A 1 92 ? -7.253 -8.343 8.931 1.00 94.81 92 ASP A O 1
ATOM 732 N N . TYR A 1 93 ? -7.931 -6.217 9.112 1.00 94.88 93 TYR A N 1
ATOM 733 C CA . TYR A 1 93 ? -8.323 -6.0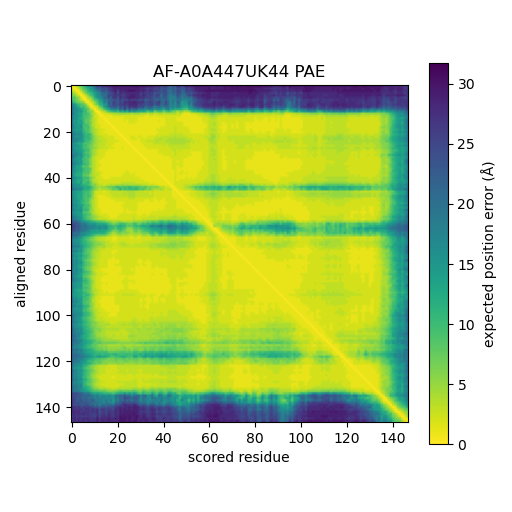74 7.709 1.00 94.88 93 TYR A CA 1
ATOM 734 C C . TYR A 1 93 ? -8.140 -4.647 7.179 1.00 94.88 93 TYR A C 1
ATOM 736 O O . TYR A 1 93 ? -8.204 -3.657 7.913 1.00 94.88 93 TYR A O 1
ATOM 744 N N . LEU A 1 94 ? -8.012 -4.551 5.857 1.00 95.75 94 LEU A N 1
ATOM 745 C CA . LEU A 1 94 ? -8.215 -3.329 5.083 1.00 95.75 94 LEU A CA 1
ATOM 746 C C . LEU A 1 94 ? -9.542 -3.429 4.330 1.00 95.75 94 LEU A C 1
ATOM 748 O O . LEU A 1 94 ? -9.947 -4.517 3.917 1.00 95.75 94 LEU A O 1
ATOM 752 N N . ASP A 1 95 ? -10.218 -2.298 4.159 1.00 95.38 95 ASP A N 1
ATOM 753 C CA . ASP A 1 95 ? -11.454 -2.233 3.372 1.00 95.38 95 ASP A CA 1
ATOM 754 C C . ASP A 1 95 ? -11.137 -2.125 1.874 1.00 95.38 95 ASP A C 1
ATOM 756 O O . ASP A 1 95 ? -11.883 -2.620 1.034 1.00 95.38 95 ASP A O 1
ATOM 760 N N . LEU A 1 96 ? -9.992 -1.520 1.546 1.00 95.94 96 LEU A N 1
ATOM 761 C CA . LEU A 1 96 ? -9.462 -1.427 0.193 1.00 95.94 96 LEU A CA 1
ATOM 762 C C . LEU A 1 96 ? -7.939 -1.604 0.221 1.00 95.94 96 LEU A C 1
ATOM 764 O O . LEU A 1 96 ? -7.235 -0.910 0.955 1.00 95.94 96 LEU A O 1
ATOM 768 N N . TYR A 1 97 ? -7.419 -2.505 -0.610 1.00 97.44 97 TYR A N 1
ATOM 769 C CA . TYR A 1 97 ? -5.981 -2.652 -0.816 1.00 97.44 97 TYR A CA 1
ATOM 770 C C . TYR A 1 97 ? -5.634 -2.419 -2.280 1.00 97.44 97 TYR A C 1
ATOM 772 O O . TYR A 1 97 ? -6.235 -3.013 -3.172 1.00 97.44 97 TYR A O 1
ATOM 780 N N . GLN A 1 98 ? -4.705 -1.499 -2.523 1.00 98.00 98 GLN A N 1
ATOM 781 C CA . GLN A 1 98 ? -4.433 -0.974 -3.858 1.00 98.00 98 GLN A CA 1
ATOM 782 C C . GLN A 1 98 ? -3.010 -1.307 -4.296 1.00 98.00 98 GLN A C 1
ATOM 784 O O . GLN A 1 98 ? -2.068 -1.262 -3.506 1.00 98.00 98 GLN A O 1
ATOM 789 N N . VAL A 1 99 ? -2.835 -1.543 -5.592 1.00 98.00 99 VAL A N 1
ATOM 790 C CA . VAL A 1 99 ? -1.518 -1.467 -6.228 1.00 98.00 99 VAL A CA 1
ATOM 791 C C . VAL A 1 99 ? -1.166 0.010 -6.388 1.00 98.00 99 VAL A C 1
ATOM 793 O O . VAL A 1 99 ? -1.864 0.740 -7.089 1.00 98.00 99 VAL A O 1
ATOM 796 N N . HIS A 1 100 ? -0.094 0.466 -5.739 1.00 97.12 100 HIS A N 1
ATOM 797 C CA . HIS A 1 100 ? 0.264 1.886 -5.712 1.00 97.12 100 HIS A CA 1
ATOM 798 C C . HIS A 1 100 ? 0.756 2.385 -7.080 1.00 97.12 100 HIS A C 1
ATOM 800 O O . HIS A 1 100 ? 0.481 3.520 -7.466 1.00 97.12 100 HIS A O 1
ATOM 806 N N . TRP A 1 101 ? 1.457 1.533 -7.832 1.00 96.62 101 TRP A N 1
ATOM 807 C CA . TRP A 1 101 ? 1.754 1.740 -9.249 1.00 96.62 101 TRP A CA 1
ATOM 808 C C . TRP A 1 101 ? 2.049 0.423 -9.970 1.00 96.62 101 TRP A C 1
ATOM 810 O O . TRP A 1 101 ? 2.396 -0.558 -9.314 1.00 96.62 101 TRP A O 1
ATOM 820 N N . PRO A 1 102 ? 1.929 0.382 -11.311 1.00 96.19 102 PRO A N 1
ATOM 821 C CA . PRO A 1 102 ? 2.065 -0.855 -12.075 1.00 96.19 102 PRO A CA 1
ATOM 822 C C . PRO A 1 102 ? 3.464 -1.481 -12.012 1.00 96.19 102 PRO A C 1
ATOM 824 O O . PRO A 1 102 ? 4.469 -0.776 -11.942 1.00 96.19 102 PRO A O 1
ATOM 827 N N . GLN A 1 103 ? 3.516 -2.811 -12.162 1.00 96.06 103 GLN A N 1
ATOM 828 C CA . GLN A 1 103 ? 4.760 -3.559 -12.383 1.00 96.06 103 GLN A CA 1
ATOM 829 C C . GLN A 1 103 ? 5.436 -3.164 -13.702 1.00 96.06 103 GLN A C 1
ATOM 831 O O . GLN A 1 103 ? 6.654 -3.011 -13.769 1.00 96.06 103 GLN A O 1
ATOM 836 N N . ARG A 1 104 ? 4.644 -3.050 -14.776 1.00 94.69 104 ARG A N 1
ATOM 837 C CA . ARG A 1 104 ? 5.161 -2.786 -16.121 1.00 94.69 104 ARG A CA 1
ATOM 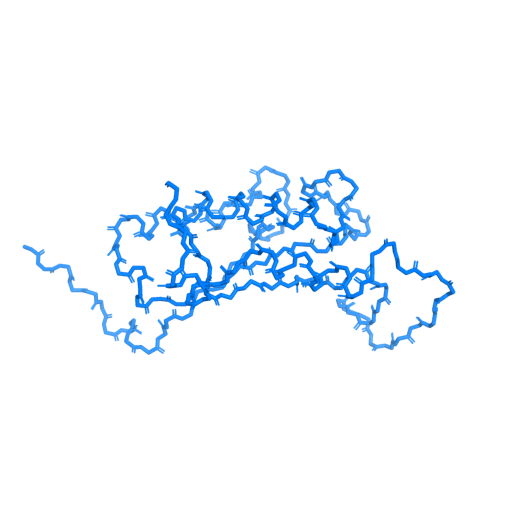838 C C . ARG A 1 104 ? 5.526 -1.307 -16.303 1.00 94.69 104 ARG A C 1
ATOM 840 O O . ARG A 1 104 ? 4.817 -0.443 -15.778 1.00 94.69 104 ARG A O 1
ATOM 847 N N . PRO A 1 105 ? 6.529 -0.990 -17.138 1.00 92.75 105 PRO A N 1
ATOM 848 C CA . PRO A 1 105 ? 6.748 0.373 -17.601 1.00 92.75 105 PRO A CA 1
ATOM 849 C C . PRO A 1 105 ? 5.505 0.892 -18.334 1.00 92.75 105 PRO A C 1
ATOM 851 O O . PRO A 1 105 ? 5.015 0.274 -19.277 1.00 92.75 105 PRO A O 1
ATOM 854 N N . THR A 1 106 ? 4.975 2.029 -17.891 1.00 94.38 106 THR A N 1
ATOM 855 C CA . THR A 1 106 ? 3.850 2.707 -18.545 1.00 94.38 106 THR A CA 1
ATOM 856 C C . THR A 1 106 ? 3.922 4.213 -18.297 1.00 94.38 106 THR A C 1
ATOM 858 O O . THR A 1 106 ? 4.724 4.690 -17.488 1.00 94.38 106 THR A O 1
ATOM 861 N N . ASN A 1 107 ? 3.087 4.977 -18.992 1.00 94.25 107 ASN A N 1
ATOM 862 C CA . ASN A 1 107 ? 2.945 6.423 -18.847 1.00 94.25 107 ASN A CA 1
ATOM 863 C C . ASN A 1 107 ? 2.260 6.814 -17.524 1.00 94.25 107 ASN A C 1
ATOM 865 O O . ASN A 1 107 ? 1.063 7.069 -17.453 1.00 94.25 107 ASN A O 1
ATOM 869 N N . CYS A 1 108 ? 3.042 6.841 -16.450 1.00 92.19 108 CYS A N 1
ATOM 870 C CA . CYS A 1 108 ? 2.640 7.327 -15.134 1.00 92.19 108 CYS A CA 1
ATOM 871 C C . CYS A 1 108 ? 3.722 8.259 -14.576 1.00 92.19 108 CYS A C 1
ATOM 873 O O . CYS A 1 108 ? 4.858 8.261 -15.059 1.00 92.19 108 CYS A O 1
ATOM 875 N N . PHE A 1 109 ? 3.367 9.057 -13.564 1.00 92.12 109 PHE A N 1
ATOM 876 C CA . PHE A 1 109 ? 4.296 9.925 -12.829 1.00 92.12 109 PHE A CA 1
ATOM 877 C C . PHE A 1 109 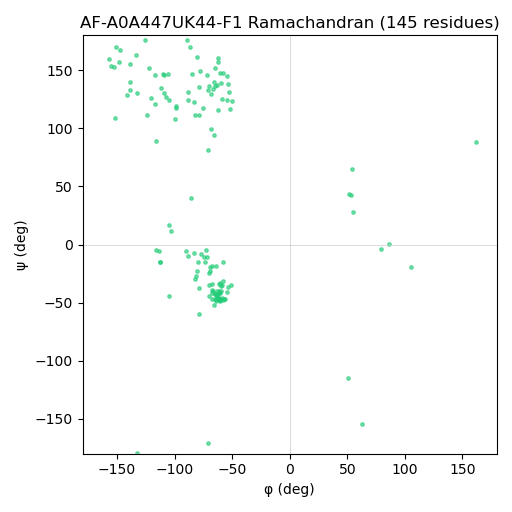? 5.109 10.883 -13.718 1.00 92.12 109 PHE A C 1
ATOM 879 O O . PHE A 1 109 ? 6.332 10.783 -13.819 1.00 92.12 109 PHE A O 1
ATOM 886 N N . GLY A 1 110 ? 4.410 11.813 -14.372 1.00 92.50 110 GLY A N 1
ATOM 887 C CA . GLY A 1 110 ? 5.027 12.857 -15.200 1.00 92.50 110 GLY A CA 1
ATOM 888 C C . GLY A 1 110 ? 5.304 12.454 -16.652 1.00 92.50 110 GLY A C 1
ATOM 889 O O . GLY A 1 110 ? 5.792 13.275 -17.420 1.00 92.50 110 GLY A O 1
ATOM 890 N N . LYS A 1 111 ? 4.967 11.223 -17.059 1.00 93.31 111 LYS A N 1
ATOM 891 C CA . LYS A 1 111 ? 5.031 10.771 -18.458 1.00 93.31 111 LYS A CA 1
ATOM 892 C C . LYS A 1 111 ? 3.651 10.844 -19.110 1.00 93.31 111 LYS A C 1
ATOM 894 O O . LYS A 1 111 ? 2.739 10.161 -18.657 1.00 93.31 111 LYS A O 1
ATOM 899 N N . LEU A 1 112 ? 3.514 11.641 -20.173 1.00 95.06 112 LEU A N 1
ATOM 900 C CA . LEU A 1 112 ? 2.256 11.799 -20.917 1.00 95.06 112 LEU A CA 1
ATOM 901 C C . LEU A 1 112 ? 2.003 10.625 -21.877 1.00 95.06 112 LEU A C 1
ATOM 903 O O . LEU A 1 112 ? 1.004 9.916 -21.762 1.00 95.06 112 LEU A O 1
ATOM 907 N N . GLY A 1 113 ? 2.923 10.418 -22.822 1.00 95.50 113 GLY A N 1
ATOM 908 C CA . GLY A 1 113 ? 2.826 9.370 -23.836 1.00 95.50 113 GLY A CA 1
ATOM 909 C C . GLY A 1 113 ? 3.345 8.024 -23.340 1.00 95.50 113 GLY A C 1
ATOM 910 O O . GLY A 1 113 ? 4.289 7.961 -22.549 1.00 95.50 113 GLY A O 1
ATOM 911 N N . TYR A 1 114 ? 2.732 6.944 -23.822 1.00 95.88 114 TYR A N 1
ATOM 912 C CA . TYR A 1 114 ? 3.272 5.597 -23.669 1.00 95.88 114 TYR A CA 1
ATOM 913 C C . TYR A 1 114 ? 4.392 5.368 -24.689 1.00 95.88 114 TYR A C 1
ATOM 915 O O . TYR A 1 114 ? 4.246 5.702 -25.864 1.00 95.88 114 TYR A O 1
ATOM 923 N N . SER A 1 115 ? 5.497 4.781 -24.239 1.00 93.94 115 SER A N 1
ATOM 924 C CA . SER A 1 115 ? 6.569 4.297 -25.107 1.00 93.94 115 SER A CA 1
ATOM 925 C C . SER A 1 115 ? 6.545 2.779 -25.083 1.00 93.94 115 SER A C 1
ATOM 927 O O . SER A 1 115 ? 6.512 2.184 -24.004 1.00 93.94 115 SER A O 1
ATOM 929 N N . TRP A 1 116 ? 6.555 2.173 -26.268 1.00 93.62 116 TRP A N 1
ATOM 930 C CA . TRP A 1 116 ? 6.624 0.725 -26.409 1.00 93.62 116 TRP A CA 1
ATOM 931 C C . TRP A 1 116 ? 7.873 0.160 -25.722 1.00 93.62 116 TRP A C 1
ATOM 933 O O . TRP A 1 116 ? 8.918 0.813 -25.668 1.00 93.62 116 TRP A O 1
ATOM 943 N N . THR A 1 117 ? 7.758 -1.055 -25.192 1.00 90.81 117 THR A N 1
ATOM 944 C CA . THR A 1 117 ? 8.868 -1.791 -24.591 1.00 90.81 117 THR A CA 1
ATOM 945 C C . THR A 1 117 ? 8.793 -3.25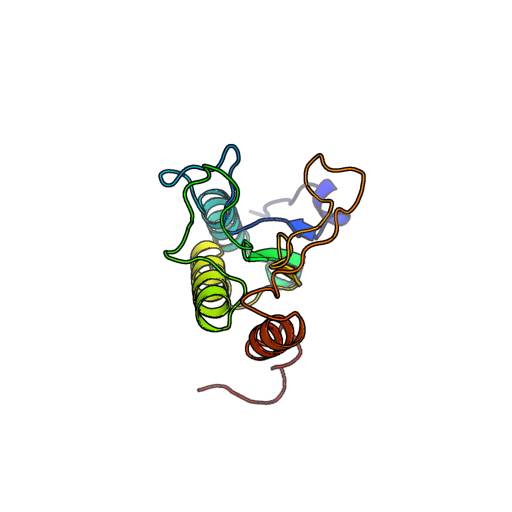5 -25.001 1.00 90.81 117 THR A C 1
ATOM 947 O O . THR A 1 117 ? 7.732 -3.866 -24.911 1.00 90.81 117 THR A O 1
ATOM 950 N N . ASP A 1 118 ? 9.927 -3.812 -25.423 1.00 90.62 118 ASP A N 1
ATOM 951 C CA . ASP A 1 118 ? 10.049 -5.239 -25.755 1.00 90.62 118 ASP A CA 1
ATOM 952 C C . ASP A 1 118 ? 10.288 -6.110 -24.510 1.00 90.62 118 ASP A C 1
ATOM 954 O O . ASP A 1 118 ? 10.258 -7.339 -24.574 1.00 90.62 118 ASP A O 1
ATOM 958 N N . SER A 1 119 ? 10.506 -5.481 -23.351 1.00 88.12 119 SER A N 1
ATOM 959 C CA . SER A 1 119 ? 10.716 -6.173 -22.085 1.00 88.12 119 SER A CA 1
ATOM 960 C C . SER A 1 119 ? 9.379 -6.571 -21.470 1.00 88.12 119 SER A C 1
ATOM 962 O O . SER A 1 119 ? 8.626 -5.725 -20.976 1.00 88.12 119 SER A O 1
ATOM 964 N N . ALA A 1 120 ? 9.104 -7.874 -21.436 1.00 90.06 120 ALA A N 1
ATOM 965 C CA . ALA A 1 120 ? 7.997 -8.404 -20.652 1.00 90.06 120 ALA A CA 1
ATOM 966 C C . ALA A 1 120 ? 8.188 -8.059 -19.158 1.00 90.06 120 ALA A C 1
ATOM 968 O O . ALA A 1 120 ? 9.311 -8.134 -18.645 1.00 90.06 120 ALA A O 1
ATOM 969 N N . PRO A 1 121 ? 7.123 -7.667 -18.435 1.00 91.38 121 PRO A N 1
ATOM 970 C CA . PRO A 1 121 ? 7.227 -7.419 -17.006 1.00 91.38 121 PRO A CA 1
ATOM 971 C C . PRO A 1 121 ? 7.546 -8.725 -16.271 1.00 91.38 121 PRO A C 1
ATOM 973 O O . PRO A 1 121 ? 6.967 -9.764 -16.570 1.00 91.38 121 PRO A O 1
ATOM 976 N N . VAL A 1 122 ? 8.429 -8.652 -15.271 1.00 94.44 122 VAL A N 1
ATOM 977 C CA . VAL A 1 122 ? 8.833 -9.820 -14.459 1.00 94.44 122 VAL A CA 1
ATOM 978 C C . VAL A 1 122 ? 7.689 -10.430 -13.641 1.00 94.44 122 VAL A C 1
ATOM 980 O O . VAL A 1 122 ? 7.808 -11.565 -13.201 1.00 94.44 122 VAL A O 1
ATOM 983 N N . VAL A 1 123 ? 6.607 -9.674 -13.432 1.00 97.12 123 VAL A N 1
ATOM 984 C CA . VAL A 1 123 ? 5.351 -10.151 -12.842 1.00 97.12 123 VAL A CA 1
ATOM 985 C C . VAL A 1 123 ? 4.199 -9.654 -13.711 1.00 97.12 123 VAL A C 1
ATOM 987 O O . VAL A 1 123 ? 4.125 -8.473 -14.070 1.00 97.12 123 VAL A O 1
ATOM 990 N N . THR A 1 124 ? 3.303 -10.555 -14.078 1.00 97.81 124 THR A N 1
ATOM 991 C CA . THR A 1 124 ? 2.123 -10.257 -14.889 1.00 97.81 124 THR A CA 1
ATOM 992 C C . THR A 1 124 ? 0.994 -9.670 -14.042 1.00 97.81 124 THR A C 1
ATOM 994 O O . THR A 1 124 ? 0.940 -9.833 -12.825 1.00 97.81 124 THR A O 1
ATOM 997 N N . LEU A 1 125 ? 0.033 -9.008 -14.695 1.00 97.69 125 LEU A N 1
ATOM 998 C CA . LEU A 1 125 ? -1.182 -8.546 -14.011 1.00 97.69 125 LEU A CA 1
ATOM 999 C C . LEU A 1 125 ? -1.967 -9.702 -13.380 1.00 97.69 125 LEU A C 1
ATOM 1001 O O . LEU A 1 125 ? -2.558 -9.509 -12.322 1.00 97.69 125 LEU A O 1
ATOM 1005 N N . LEU A 1 126 ? -1.968 -10.875 -14.022 1.00 97.44 126 LEU A N 1
ATOM 1006 C CA . LEU A 1 126 ? -2.662 -12.055 -13.516 1.00 97.44 126 LEU A CA 1
ATOM 1007 C C . LEU A 1 126 ? -2.004 -12.568 -12.232 1.00 97.44 126 LEU A C 1
ATOM 1009 O O . LEU A 1 126 ? -2.697 -12.749 -11.244 1.00 97.44 126 LEU A O 1
ATOM 1013 N N . GLU A 1 127 ? -0.675 -12.686 -12.198 1.00 97.31 127 GLU A N 1
ATOM 1014 C CA . GLU A 1 127 ? 0.049 -13.096 -10.986 1.00 97.31 127 GLU A CA 1
ATOM 1015 C C . GLU A 1 127 ? -0.149 -12.116 -9.824 1.00 97.31 127 GLU A C 1
ATOM 1017 O O . GLU A 1 127 ? -0.325 -12.535 -8.679 1.00 97.31 127 GLU A O 1
ATOM 1022 N N . THR A 1 128 ? -0.152 -10.807 -10.105 1.00 97.69 128 THR A N 1
ATOM 1023 C CA . THR A 1 128 ? -0.475 -9.789 -9.096 1.00 97.69 128 THR A CA 1
ATOM 1024 C C . THR A 1 128 ? -1.911 -9.939 -8.593 1.00 97.69 128 THR A C 1
ATOM 1026 O O . THR A 1 128 ? -2.143 -9.847 -7.389 1.00 97.69 128 THR A O 1
ATOM 1029 N N . LEU A 1 129 ? -2.880 -10.172 -9.485 1.00 96.50 129 LEU A N 1
ATOM 1030 C CA . LEU A 1 129 ? -4.278 -10.365 -9.104 1.00 96.50 129 LEU A CA 1
ATOM 1031 C C . LEU A 1 129 ? -4.454 -11.630 -8.257 1.00 96.50 129 LEU A C 1
ATOM 1033 O O . LEU A 1 129 ? -5.055 -11.552 -7.187 1.00 96.50 129 LEU A O 1
ATOM 1037 N N . ASP A 1 130 ? -3.874 -12.751 -8.682 1.00 96.19 130 ASP A N 1
ATOM 1038 C CA . ASP A 1 130 ? -3.904 -14.012 -7.941 1.00 96.19 130 ASP A CA 1
ATOM 1039 C C . ASP A 1 130 ? -3.345 -13.812 -6.528 1.00 96.19 130 ASP A C 1
ATOM 1041 O O . ASP A 1 130 ? -3.996 -14.171 -5.549 1.00 96.19 130 ASP A O 1
ATOM 1045 N N . ALA A 1 131 ? -2.195 -13.140 -6.403 1.00 95.44 131 ALA A N 1
ATOM 1046 C CA . ALA A 1 131 ? -1.597 -12.803 -5.113 1.00 95.44 131 ALA A CA 1
ATOM 1047 C C . ALA A 1 131 ? -2.501 -11.931 -4.224 1.00 95.44 131 ALA A C 1
ATOM 1049 O O . ALA A 1 131 ? -2.563 -12.156 -3.016 1.00 95.44 131 ALA A O 1
ATOM 1050 N N . LEU A 1 132 ? -3.205 -10.947 -4.791 1.00 93.75 132 LEU A N 1
ATOM 1051 C CA . LEU A 1 132 ? -4.138 -10.100 -4.040 1.00 93.75 132 LEU A CA 1
ATOM 1052 C C . LEU A 1 132 ? -5.365 -10.883 -3.557 1.00 93.75 132 LEU A C 1
ATOM 1054 O O . LEU A 1 132 ? -5.864 -10.618 -2.466 1.00 93.75 132 LEU A O 1
ATOM 1058 N N . THR A 1 133 ? -5.837 -11.861 -4.333 1.00 89.88 133 THR A N 1
ATOM 1059 C CA . THR A 1 133 ? -7.010 -12.673 -3.965 1.00 89.88 133 THR A CA 1
ATOM 1060 C C . THR A 1 133 ? -6.741 -13.695 -2.859 1.00 89.88 133 THR A C 1
ATOM 1062 O O . THR A 1 133 ? -7.690 -14.181 -2.246 1.00 89.88 133 THR A O 1
ATOM 1065 N N . GLU A 1 134 ? -5.476 -13.989 -2.535 1.00 87.00 134 GLU A N 1
ATOM 1066 C CA . GLU A 1 134 ? -5.129 -14.873 -1.409 1.00 87.00 134 GLU A CA 1
ATOM 1067 C C . GLU A 1 134 ? -5.439 -14.267 -0.038 1.00 87.00 134 GLU A C 1
ATOM 1069 O O . GLU A 1 134 ? -5.528 -15.001 0.949 1.00 87.00 134 GLU A O 1
ATOM 1074 N N . PHE A 1 135 ? -5.591 -12.942 0.035 1.00 73.88 135 PHE A N 1
ATOM 1075 C CA . PHE A 1 135 ? -5.815 -12.195 1.269 1.00 73.88 135 PHE A CA 1
ATOM 1076 C C . PHE A 1 135 ? -7.190 -11.527 1.208 1.00 73.88 135 PHE A C 1
ATOM 1078 O O . PHE A 1 135 ? -7.311 -10.396 0.733 1.00 73.88 135 PHE A O 1
ATOM 1085 N N . PRO A 1 136 ? -8.254 -12.217 1.650 1.00 60.00 136 PRO A N 1
ATOM 1086 C CA . PRO A 1 136 ? -9.607 -11.751 1.412 1.00 60.00 136 PRO A CA 1
ATOM 1087 C C . PRO A 1 136 ? -9.870 -10.460 2.186 1.00 60.00 136 PRO A C 1
ATOM 1089 O O . PRO A 1 136 ? -9.584 -10.367 3.383 1.00 60.00 136 PRO A O 1
ATOM 1092 N N . ALA A 1 137 ? -10.458 -9.475 1.508 1.00 56.16 137 ALA A N 1
ATOM 1093 C CA . ALA A 1 137 ? -10.963 -8.272 2.156 1.00 56.16 137 ALA A CA 1
ATOM 1094 C C . ALA A 1 137 ? -12.077 -8.625 3.159 1.00 56.16 137 ALA A C 1
ATOM 1096 O O . ALA A 1 137 ? -12.715 -9.688 3.090 1.00 56.16 137 ALA A O 1
ATOM 1097 N N . ARG A 1 138 ? -12.350 -7.708 4.094 1.00 50.72 138 ARG A N 1
ATOM 1098 C CA . ARG A 1 138 ? -13.467 -7.848 5.036 1.00 50.72 138 ARG A CA 1
ATOM 1099 C C . ARG A 1 138 ? -14.761 -8.174 4.285 1.00 50.72 138 ARG A C 1
ATOM 1101 O O . ARG A 1 138 ? -15.179 -7.437 3.402 1.00 50.72 138 ARG A O 1
ATOM 1108 N N . GLY A 1 139 ? -15.393 -9.286 4.662 1.00 49.34 139 GLY A N 1
ATOM 1109 C CA . GLY A 1 139 ? -16.646 -9.763 4.067 1.00 49.34 139 GLY A CA 1
ATOM 1110 C C . GLY A 1 139 ? -16.508 -10.957 3.119 1.00 49.34 139 GLY A C 1
ATOM 1111 O O . GLY A 1 139 ? -17.485 -11.677 2.954 1.00 49.34 139 GLY A O 1
ATOM 1112 N N . GLN A 1 140 ? -15.318 -11.252 2.582 1.00 47.50 140 GLN A N 1
ATOM 1113 C CA . GLN A 1 140 ? -15.086 -12.516 1.860 1.00 47.50 140 GLN A CA 1
ATOM 1114 C C . GLN A 1 140 ? -14.826 -13.698 2.815 1.00 47.50 140 GLN A C 1
ATOM 1116 O O . GLN A 1 140 ? -15.108 -14.842 2.478 1.00 47.50 140 GLN A O 1
ATOM 1121 N N . ASN A 1 141 ? -14.379 -13.413 4.044 1.00 40.19 141 ASN A N 1
ATOM 1122 C CA . ASN A 1 141 ? -14.109 -14.402 5.097 1.00 40.19 141 ASN A CA 1
ATOM 1123 C C . ASN A 1 141 ? -15.171 -14.458 6.213 1.00 40.19 141 ASN A C 1
ATOM 1125 O O . ASN A 1 141 ? -14.914 -15.023 7.275 1.00 40.19 141 ASN A O 1
ATOM 1129 N N . SER A 1 142 ? -16.376 -13.910 6.018 1.00 33.72 142 SER A N 1
ATOM 1130 C CA . SER A 1 142 ? -17.421 -13.969 7.056 1.00 33.72 142 SER A CA 1
ATOM 1131 C C . SER A 1 142 ? -18.047 -15.358 7.239 1.00 33.72 142 SER A C 1
ATOM 1133 O O . SER A 1 142 ? -18.824 -15.532 8.176 1.00 33.72 142 SER A O 1
ATOM 1135 N N . LEU A 1 143 ? -17.695 -16.352 6.410 1.00 34.31 143 LEU A N 1
ATOM 1136 C CA . LEU A 1 143 ? -18.250 -17.700 6.535 1.00 34.31 143 LEU A CA 1
ATOM 1137 C C . LEU A 1 143 ? -17.312 -18.749 7.134 1.00 34.31 143 LEU A C 1
ATOM 1139 O O . LEU A 1 143 ? -17.769 -19.437 8.035 1.00 34.31 143 LEU A O 1
ATOM 1143 N N . HIS A 1 144 ? -16.030 -18.874 6.786 1.00 37.38 144 HIS A N 1
ATOM 1144 C CA . HIS A 1 144 ? -15.197 -19.943 7.362 1.00 37.38 144 HIS A CA 1
ATOM 1145 C C . HIS A 1 144 ? -13.714 -19.573 7.435 1.00 37.38 144 HIS A C 1
ATOM 1147 O O . HIS A 1 144 ? -13.041 -19.565 6.411 1.00 37.38 144 HIS A O 1
ATOM 1153 N N . ARG A 1 145 ? -13.217 -19.344 8.660 1.00 36.19 145 ARG A N 1
ATOM 1154 C CA . ARG A 1 145 ? -11.921 -19.804 9.214 1.00 36.19 145 ARG A CA 1
ATOM 1155 C C . ARG A 1 145 ? -11.571 -18.963 10.444 1.00 36.19 145 ARG A C 1
ATOM 1157 O O . ARG A 1 145 ? -10.885 -17.953 10.355 1.00 36.19 145 ARG A O 1
ATOM 1164 N N . ARG A 1 146 ? -12.052 -19.411 11.605 1.00 29.67 146 ARG A N 1
ATOM 1165 C CA . ARG A 1 146 ? -11.289 -19.260 12.848 1.00 29.67 146 ARG A CA 1
ATOM 1166 C C . ARG A 1 146 ? -10.317 -20.438 12.866 1.00 29.67 146 ARG A C 1
ATOM 1168 O O . ARG A 1 146 ? -10.773 -21.573 12.728 1.00 29.67 146 ARG A O 1
ATOM 1175 N N . LEU A 1 147 ? -9.023 -20.158 12.944 1.00 33.69 147 LEU A N 1
ATOM 1176 C CA . LEU A 1 147 ? -8.071 -21.069 13.572 1.00 33.69 147 LEU A CA 1
ATOM 1177 C C . LEU A 1 147 ? -7.899 -20.588 15.011 1.00 33.69 147 LEU A C 1
ATOM 1179 O O . LEU A 1 147 ? -7.866 -19.348 15.187 1.00 33.69 147 LEU A O 1
#

Solvent-accessible surface area (backbone atoms only — not comparable to full-atom values): 9049 Å² total; per-residue (Å²): 135,84,82,75,76,62,82,75,60,81,82,59,45,76,46,82,53,34,49,60,26,45,83,86,67,47,86,94,47,47,30,47,49,34,35,53,51,10,55,48,40,74,73,68,53,68,63,88,72,43,41,42,30,39,28,44,68,28,44,63,56,96,88,53,82,58,95,48,88,86,44,39,49,40,51,68,49,48,52,51,46,49,54,52,44,31,61,37,33,68,44,96,68,45,70,39,82,40,77,66,44,70,64,50,92,66,49,55,93,92,39,83,68,73,72,90,72,91,72,76,52,97,52,49,73,62,54,32,48,55,41,52,64,75,58,67,45,77,73,74,59,78,83,77,78,85,130

Foldseek 3Di:
DDPPPPPPVPPAQEDEEEQQDDPPGDQVCGNVVLLVQLVVCVVPPPNVSHQYEYEQEAADDDPDDDPDVRHHLALVSLVVRVVVSCVSNVHPFHQYYYHPDDQDDAQDDPRDDGDDDPDDRPADPVRSVVSVVVRDGPPVCPPDDDD

Mean predicted aligned error: 7.34 Å

Sequence (147 aa):
MHSSITPWIRAFNLIDVAEMYPVPPRPETQGLTETYVGNWLAKHGSREKLVIASKVSGPSRNNDSGIRPNQALDRKNIREALHDSLKRLQTDYLDLYQVHWPQRPTNCFGKLGYSWTDSAPVVTLLETLDALTEFPARGQNSLHRRL

Secondary structure (DSSP, 8-state):
------GGGGS--EEE--TT-SSS--TTTTTHHHHHHHHHHHHH--GGGSEEEEEE--S--TT---SSTT--SSHHHHHHHHHHHHHHHT-S--SEEEESS-SS--S-SS--S--------SS-HHHHHHHHHTSPPTTTSSSS---

Organism: Citrobacter koseri (NCBI:txid545)

Radius of gyration: 17.43 Å; Cα contacts (8 Å, |Δi|>4): 184; chains: 1; bounding box: 37×38×56 Å